Protein AF-A0A803L0F0-F1 (afdb_monomer_lite)

Organism: Chenopodium quinoa (NCBI:txid63459)

Sequence (70 aa):
MGNYVRVDVDAAMLDGNMIILGIVVRNGVGEVVATTIKQVRDVGSVKGAEAMAVRLGTLFALNLGYRQEF

Radius of gyration: 13.15 Å; chains: 1; bounding box: 25×22×42 Å

InterPro domains:
  IPR002156 Ri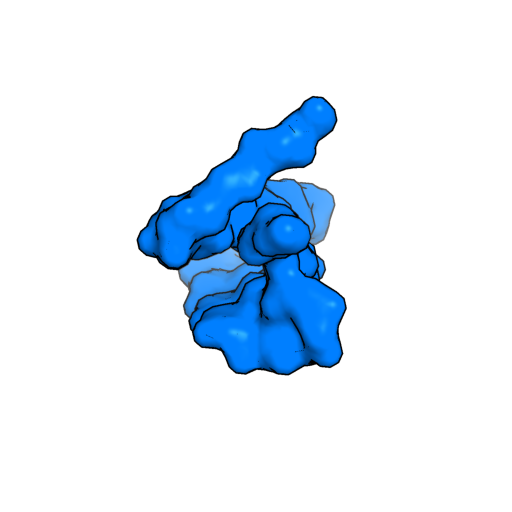bonuclease H domain [PF13456] (21-68)

pLDDT: mean 88.74, std 10.46, range [47.12, 98.12]

Secondary structure (DSSP, 8-state):
----EEEEEEEEEETTTEEEEEEEEEETTS-EEEEEEEEEE--S-HHHHHHHHHHHHHHHHHHTT-----

Structure (mmCIF, N/CA/C/O backbone):
data_AF-A0A803L0F0-F1
#
_entry.id   AF-A0A803L0F0-F1
#
loop_
_atom_site.group_PDB
_atom_site.id
_atom_site.type_symbol
_atom_site.label_atom_id
_atom_site.label_alt_id
_atom_site.label_comp_id
_atom_site.label_asym_id
_atom_site.label_entity_id
_atom_site.label_seq_id
_atom_site.pdbx_PDB_ins_code
_atom_site.Cartn_x
_atom_site.Cartn_y
_atom_site.Cartn_z
_atom_site.occupancy
_atom_site.B_iso_or_equiv
_atom_site.auth_seq_id
_atom_site.auth_comp_id
_atom_site.auth_asym_id
_atom_site.auth_atom_id
_atom_site.pdbx_PDB_model_num
ATOM 1 N N . MET A 1 1 ? -8.769 4.485 23.378 1.00 47.12 1 MET A N 1
ATOM 2 C CA . MET A 1 1 ? -7.654 3.946 22.571 1.00 47.12 1 MET A CA 1
ATOM 3 C C . MET A 1 1 ? -7.952 4.298 21.125 1.00 47.12 1 MET A C 1
ATOM 5 O O . MET A 1 1 ? -9.029 3.944 20.666 1.00 47.12 1 MET A O 1
ATOM 9 N N . GLY A 1 2 ? -7.103 5.095 20.470 1.00 54.59 2 GLY A N 1
ATOM 10 C CA . GLY A 1 2 ? -7.321 5.498 19.076 1.00 54.59 2 GLY A CA 1
ATOM 11 C C . GLY A 1 2 ? -7.259 4.291 18.138 1.00 54.59 2 GLY A C 1
ATOM 12 O O . GLY A 1 2 ? -6.482 3.368 18.379 1.00 54.59 2 GLY A O 1
ATOM 13 N N . ASN A 1 3 ? -8.087 4.279 17.091 1.00 76.31 3 ASN A N 1
ATOM 14 C CA . ASN A 1 3 ? -8.051 3.260 16.038 1.00 76.31 3 ASN A CA 1
ATOM 15 C C . ASN A 1 3 ? -6.820 3.486 15.144 1.00 76.31 3 ASN A C 1
ATOM 17 O O . ASN A 1 3 ? -6.941 3.974 14.022 1.00 76.31 3 ASN A O 1
ATOM 21 N N . TYR A 1 4 ? -5.632 3.179 15.663 1.00 85.94 4 TYR A N 1
ATOM 22 C CA . TYR A 1 4 ? -4.387 3.243 14.904 1.00 85.94 4 TYR A CA 1
ATOM 23 C C . TYR A 1 4 ? -4.304 2.081 13.911 1.00 85.94 4 TYR A C 1
ATOM 25 O O .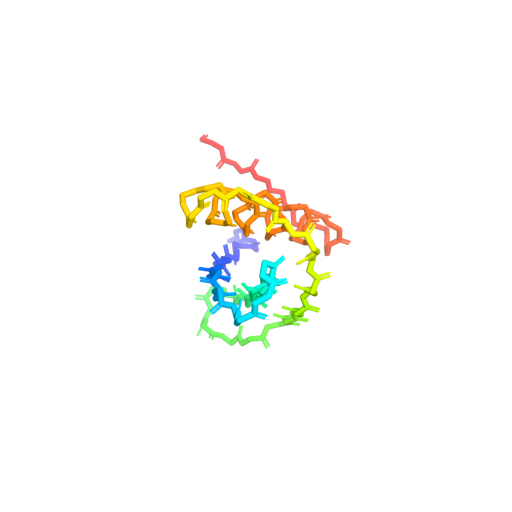 TYR A 1 4 ? -4.690 0.948 14.218 1.00 85.94 4 TYR A O 1
ATOM 33 N N . VAL A 1 5 ? -3.769 2.370 12.726 1.00 92.81 5 VAL A N 1
ATOM 34 C CA . VAL A 1 5 ? -3.428 1.369 11.715 1.00 92.81 5 VAL A CA 1
ATOM 35 C C . VAL A 1 5 ? -1.966 1.466 11.336 1.00 92.81 5 VAL A C 1
ATOM 37 O O . VAL A 1 5 ? -1.374 2.544 11.326 1.00 92.81 5 VAL A O 1
ATOM 40 N N . ARG A 1 6 ? -1.403 0.321 10.975 1.00 94.50 6 ARG A N 1
ATOM 41 C CA . ARG A 1 6 ? -0.120 0.222 10.296 1.00 94.50 6 ARG A CA 1
ATOM 42 C C . ARG A 1 6 ? -0.378 0.042 8.805 1.00 94.50 6 ARG A C 1
ATOM 44 O O . ARG A 1 6 ? -1.189 -0.798 8.424 1.00 94.50 6 ARG A O 1
ATOM 51 N N . VAL A 1 7 ? 0.313 0.815 7.976 1.00 96.38 7 VAL A N 1
ATOM 52 C CA . VAL A 1 7 ? 0.252 0.693 6.516 1.00 96.38 7 VAL A CA 1
ATOM 53 C C . VAL A 1 7 ? 1.617 0.222 6.034 1.00 96.38 7 VAL A C 1
ATOM 55 O O . VAL A 1 7 ? 2.584 0.976 6.094 1.00 96.38 7 VAL A O 1
ATOM 58 N N . ASP A 1 8 ? 1.695 -1.031 5.600 1.00 96.88 8 ASP A N 1
ATOM 59 C CA . ASP A 1 8 ? 2.878 -1.584 4.948 1.00 96.88 8 ASP A CA 1
ATOM 60 C C . ASP A 1 8 ? 2.743 -1.350 3.435 1.00 96.88 8 ASP A C 1
ATOM 62 O O . ASP A 1 8 ? 1.694 -1.631 2.846 1.00 96.88 8 ASP A O 1
ATOM 66 N N . VAL A 1 9 ? 3.790 -0.813 2.814 1.00 96.88 9 VAL A N 1
ATOM 67 C CA . VAL A 1 9 ? 3.838 -0.515 1.378 1.00 96.88 9 VAL A CA 1
ATOM 68 C C . VAL A 1 9 ? 5.118 -1.074 0.780 1.00 96.88 9 VAL A C 1
ATOM 70 O O . VAL A 1 9 ? 6.126 -1.157 1.478 1.00 96.88 9 VAL A O 1
ATOM 73 N N . ASP A 1 10 ? 5.064 -1.440 -0.495 1.00 95.94 10 ASP A N 1
ATOM 74 C CA . ASP A 1 10 ? 6.225 -1.908 -1.251 1.00 95.94 10 ASP A CA 1
ATOM 75 C C . ASP A 1 10 ? 6.024 -1.645 -2.749 1.00 95.94 10 ASP A C 1
ATOM 77 O O . ASP A 1 10 ? 4.877 -1.592 -3.231 1.00 95.94 10 ASP A O 1
ATOM 81 N N . ALA A 1 11 ? 7.120 -1.491 -3.490 1.00 93.56 11 ALA A N 1
ATOM 82 C CA . ALA A 1 11 ? 7.091 -1.362 -4.939 1.00 93.56 11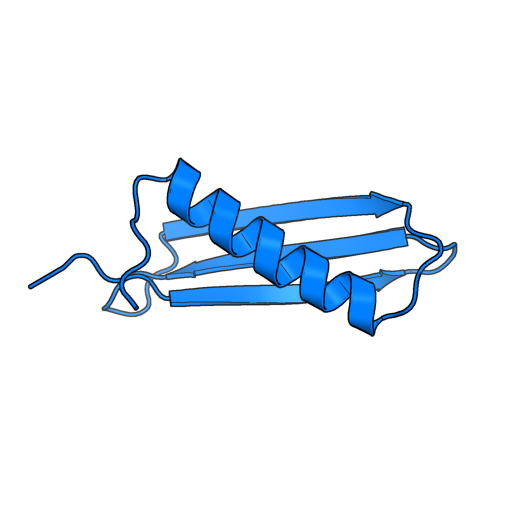 ALA A CA 1
ATOM 83 C C . ALA A 1 11 ? 7.988 -2.398 -5.628 1.00 93.56 11 ALA A C 1
ATOM 85 O O . ALA A 1 11 ? 9.189 -2.488 -5.397 1.00 93.56 11 ALA A O 1
ATOM 86 N N . ALA A 1 12 ? 7.416 -3.129 -6.583 1.00 91.06 12 ALA A N 1
ATOM 87 C CA . ALA A 1 12 ? 8.152 -4.067 -7.420 1.00 91.06 12 ALA A CA 1
ATOM 88 C C . ALA A 1 12 ? 8.238 -3.551 -8.858 1.00 91.06 12 ALA A C 1
ATOM 90 O O . ALA A 1 12 ? 7.218 -3.255 -9.485 1.00 91.06 12 ALA A O 1
ATOM 91 N N . MET A 1 13 ? 9.454 -3.478 -9.401 1.00 87.81 13 MET A N 1
ATOM 92 C CA . MET A 1 13 ? 9.668 -3.223 -10.824 1.00 87.81 13 MET A CA 1
ATOM 93 C C . MET A 1 13 ? 9.596 -4.530 -11.613 1.00 87.81 13 MET A C 1
ATOM 95 O O . MET A 1 13 ? 10.244 -5.516 -11.269 1.00 87.81 13 MET A O 1
ATOM 99 N N . LEU A 1 14 ? 8.818 -4.509 -12.687 1.00 84.56 14 LEU A N 1
ATOM 100 C CA . LEU A 1 14 ? 8.741 -5.554 -13.696 1.00 84.56 14 LEU A CA 1
ATOM 101 C C . LEU A 1 14 ? 9.426 -5.089 -14.984 1.00 84.56 14 LEU A C 1
ATOM 103 O O . LEU A 1 14 ? 9.577 -3.888 -15.235 1.00 84.56 14 LEU A O 1
ATOM 107 N N . ASP A 1 15 ? 9.778 -6.051 -15.835 1.00 80.81 15 ASP A N 1
ATOM 108 C CA . ASP A 1 15 ? 10.302 -5.771 -17.169 1.00 80.81 15 ASP A CA 1
ATOM 109 C C . ASP A 1 15 ? 9.362 -4.854 -17.969 1.00 80.81 15 ASP A C 1
ATOM 111 O O . ASP A 1 15 ? 8.133 -4.947 -17.905 1.00 80.81 15 ASP A O 1
ATOM 115 N N . GLY A 1 16 ? 9.957 -3.951 -18.752 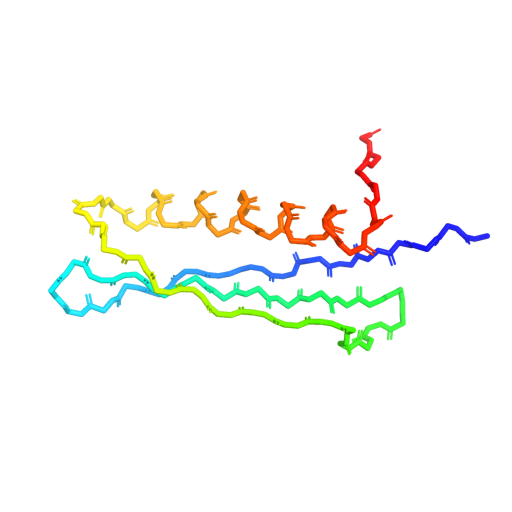1.00 79.69 16 GLY A N 1
ATOM 116 C CA . GLY A 1 16 ? 9.209 -3.030 -19.609 1.00 79.69 16 GLY A CA 1
ATOM 117 C C . GLY A 1 16 ? 8.653 -1.791 -18.899 1.00 79.69 16 GLY A C 1
ATOM 118 O O . GLY A 1 16 ? 7.612 -1.280 -19.320 1.00 79.69 16 GLY A O 1
ATOM 119 N N . ASN A 1 17 ? 9.349 -1.280 -17.871 1.00 82.12 17 ASN A N 1
ATOM 120 C CA . ASN A 1 17 ? 9.010 -0.026 -17.172 1.00 82.12 17 ASN A CA 1
ATOM 121 C C . ASN A 1 17 ? 7.618 -0.070 -16.518 1.00 82.12 17 ASN A C 1
ATOM 123 O O . ASN A 1 17 ? 6.836 0.886 -16.557 1.00 82.12 17 ASN A O 1
ATOM 127 N N . MET A 1 18 ? 7.271 -1.234 -15.973 1.00 88.38 18 MET A N 1
ATOM 128 C CA . MET A 1 18 ? 6.024 -1.447 -15.258 1.00 88.38 18 MET A CA 1
ATOM 129 C C . MET A 1 18 ? 6.328 -1.602 -13.777 1.00 88.38 18 MET A C 1
ATOM 131 O O . MET A 1 18 ? 7.248 -2.316 -13.396 1.00 88.38 18 MET A O 1
ATOM 135 N N . ILE A 1 19 ? 5.547 -0.934 -12.940 1.00 91.00 19 ILE A N 1
ATOM 136 C CA . ILE A 1 19 ? 5.703 -0.969 -11.492 1.00 91.00 19 ILE A CA 1
ATOM 137 C C . ILE A 1 19 ? 4.411 -1.498 -10.883 1.00 91.00 19 ILE A C 1
ATOM 139 O O . ILE A 1 19 ? 3.312 -1.060 -11.237 1.00 91.00 19 ILE A O 1
ATOM 143 N N . ILE A 1 20 ? 4.553 -2.434 -9.953 1.00 93.56 20 ILE A N 1
ATOM 144 C CA . ILE A 1 20 ? 3.488 -2.902 -9.075 1.00 93.56 20 ILE A CA 1
ATOM 145 C C . ILE A 1 20 ? 3.667 -2.223 -7.721 1.00 93.56 20 ILE A C 1
ATOM 147 O O . ILE A 1 20 ? 4.713 -2.352 -7.100 1.00 93.56 20 ILE A O 1
ATOM 151 N N . LEU A 1 21 ? 2.630 -1.534 -7.256 1.00 94.75 21 LEU A N 1
ATOM 152 C CA . LEU A 1 21 ? 2.558 -0.942 -5.924 1.00 94.75 21 LEU A CA 1
ATOM 153 C C . LEU A 1 21 ? 1.649 -1.813 -5.058 1.00 94.75 21 LEU A C 1
ATOM 155 O O . LEU A 1 21 ? 0.470 -1.976 -5.390 1.00 94.75 21 LEU A O 1
ATOM 159 N N . GLY A 1 22 ? 2.187 -2.373 -3.978 1.00 96.81 22 GLY A N 1
ATOM 160 C CA . GLY A 1 22 ? 1.446 -3.177 -3.009 1.00 96.81 22 GLY A CA 1
ATOM 161 C C . GLY A 1 22 ? 1.207 -2.401 -1.719 1.00 96.81 22 GLY A C 1
ATOM 162 O O . GLY A 1 22 ? 2.122 -1.765 -1.203 1.00 96.81 22 GLY A O 1
ATOM 163 N N . ILE A 1 23 ? -0.020 -2.453 -1.196 1.00 98.12 23 ILE A N 1
ATOM 164 C CA . ILE A 1 23 ? -0.392 -1.835 0.083 1.00 98.12 23 ILE A CA 1
ATOM 165 C C . ILE A 1 23 ? -1.164 -2.833 0.942 1.00 98.12 23 ILE A C 1
ATOM 167 O O . ILE A 1 23 ? -2.123 -3.457 0.475 1.00 98.12 23 ILE A O 1
ATOM 171 N N . VAL A 1 24 ? -0.792 -2.921 2.218 1.00 98.00 24 VAL A N 1
ATOM 172 C CA . VAL A 1 24 ? -1.472 -3.707 3.252 1.00 98.00 24 VAL A CA 1
ATOM 173 C C . VAL A 1 24 ? -1.747 -2.809 4.455 1.00 98.00 24 VAL A C 1
ATOM 175 O O . VAL A 1 24 ? -0.834 -2.216 5.021 1.00 98.00 24 VAL A O 1
ATOM 178 N N . VAL A 1 25 ? -3.008 -2.725 4.874 1.00 96.88 25 VAL A N 1
ATOM 179 C CA . VAL A 1 25 ? -3.423 -1.990 6.074 1.00 96.88 25 VAL A CA 1
ATOM 180 C C . VAL A 1 25 ? -3.739 -2.995 7.174 1.00 96.88 25 VAL A C 1
ATOM 182 O O . VAL A 1 25 ? -4.544 -3.908 6.970 1.00 96.88 25 VAL A O 1
ATOM 185 N N . ARG A 1 26 ? -3.122 -2.821 8.344 1.00 96.06 26 ARG A N 1
ATOM 186 C CA . ARG A 1 26 ? -3.332 -3.646 9.537 1.00 96.06 26 ARG A CA 1
ATOM 187 C C . ARG A 1 26 ? -3.853 -2.818 10.702 1.00 96.06 26 ARG A C 1
ATOM 189 O O . ARG A 1 26 ? -3.419 -1.683 10.886 1.00 96.06 26 ARG A O 1
ATOM 196 N N . ASN A 1 27 ? -4.745 -3.384 11.507 1.00 92.69 27 ASN A N 1
ATOM 197 C CA . ASN A 1 27 ? -5.207 -2.749 12.744 1.00 92.69 27 ASN A CA 1
ATOM 198 C C . ASN A 1 27 ? -4.163 -2.859 13.876 1.00 92.69 27 ASN A C 1
ATOM 200 O O . ASN A 1 27 ? -3.110 -3.481 13.720 1.00 92.69 27 ASN A O 1
ATOM 204 N N . GLY A 1 28 ? -4.465 -2.272 15.037 1.00 87.75 28 GLY A N 1
ATOM 205 C CA . GLY A 1 28 ? -3.583 -2.286 16.211 1.00 87.75 28 GLY A CA 1
ATOM 206 C C . GLY A 1 28 ? -3.277 -3.672 16.801 1.00 87.75 28 GLY A C 1
ATOM 207 O O . GLY A 1 28 ? -2.352 -3.778 17.600 1.00 87.75 28 GLY A O 1
ATOM 208 N N . VAL A 1 29 ? -4.006 -4.725 16.407 1.00 91.31 29 VAL A N 1
ATOM 209 C CA . VAL A 1 29 ? -3.731 -6.123 16.799 1.00 91.31 29 VAL A CA 1
ATOM 210 C C . VAL A 1 29 ? -3.050 -6.935 15.686 1.00 91.31 29 VAL A C 1
ATOM 212 O O . VAL A 1 29 ? -2.768 -8.116 15.864 1.00 91.31 29 VAL A O 1
ATOM 215 N N . GLY A 1 30 ? -2.724 -6.300 14.553 1.00 91.44 30 GLY A N 1
ATOM 216 C CA . GLY A 1 30 ? -1.957 -6.892 13.452 1.00 91.44 30 GLY A CA 1
ATOM 217 C C . GLY A 1 30 ? -2.789 -7.581 12.366 1.00 91.44 30 GLY A C 1
ATOM 218 O O . GLY A 1 30 ? -2.212 -8.082 11.391 1.00 91.44 30 GLY A O 1
ATOM 219 N N . GLU A 1 31 ? -4.118 -7.581 12.487 1.00 94.94 31 GLU A N 1
ATOM 220 C CA . GLU A 1 31 ? -5.021 -8.159 11.489 1.00 94.94 31 GLU A CA 1
ATOM 221 C C . GLU A 1 31 ? -5.068 -7.288 10.239 1.00 94.94 31 GLU A C 1
ATOM 223 O O . GLU A 1 31 ? -5.141 -6.062 10.326 1.00 94.94 31 GLU A O 1
ATOM 228 N N . VAL A 1 32 ? -5.064 -7.929 9.071 1.00 96.19 32 VAL A N 1
ATOM 229 C CA . VAL A 1 32 ? -5.206 -7.243 7.786 1.00 96.19 32 VAL A CA 1
ATOM 230 C C . VAL A 1 32 ? -6.658 -6.805 7.611 1.00 96.19 32 VAL A C 1
ATOM 232 O O . VAL A 1 32 ? -7.553 -7.642 7.548 1.00 96.19 32 VAL A O 1
ATOM 235 N N . VAL A 1 33 ? -6.879 -5.497 7.494 1.00 95.38 33 VAL A N 1
ATOM 236 C CA . VAL A 1 33 ? -8.216 -4.908 7.305 1.00 95.38 33 VAL A CA 1
ATOM 237 C C . VAL A 1 33 ? -8.479 -4.495 5.861 1.00 95.38 33 VAL A C 1
ATOM 239 O O . VAL A 1 33 ? -9.628 -4.455 5.432 1.00 95.38 33 VAL A O 1
ATOM 242 N N . ALA A 1 34 ? -7.427 -4.205 5.093 1.00 96.75 34 ALA A N 1
ATOM 243 C CA . ALA A 1 34 ? -7.538 -3.881 3.677 1.00 96.75 34 ALA A CA 1
ATOM 244 C C . ALA A 1 34 ? -6.221 -4.158 2.946 1.00 96.75 34 ALA A C 1
ATOM 246 O O . ALA A 1 34 ? -5.138 -4.043 3.521 1.00 96.75 34 ALA A O 1
ATOM 247 N N . THR A 1 35 ? -6.314 -4.479 1.658 1.00 97.75 35 THR A N 1
ATOM 248 C CA . THR A 1 35 ? -5.159 -4.588 0.760 1.00 97.75 35 THR A CA 1
ATOM 249 C C . THR A 1 35 ? -5.506 -3.991 -0.595 1.00 97.75 35 THR A C 1
ATOM 251 O O . THR A 1 35 ? -6.677 -3.947 -0.981 1.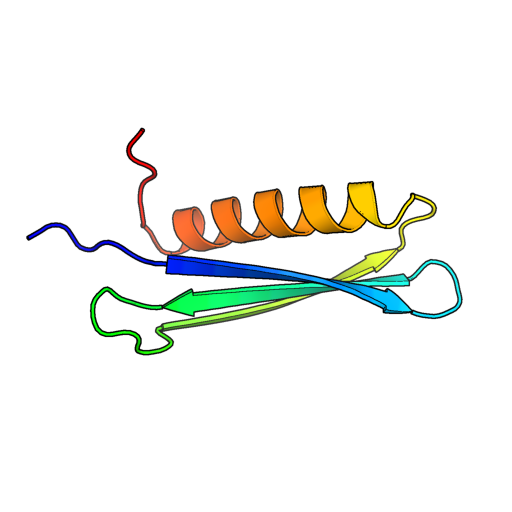00 97.75 35 THR A O 1
ATOM 254 N N . THR A 1 36 ? -4.503 -3.513 -1.321 1.00 97.00 36 THR A N 1
ATOM 255 C CA . THR A 1 36 ? -4.672 -3.143 -2.725 1.00 97.00 36 THR A CA 1
ATOM 256 C C . THR A 1 36 ? -3.366 -3.305 -3.485 1.00 97.00 36 THR A C 1
ATOM 258 O O . THR A 1 36 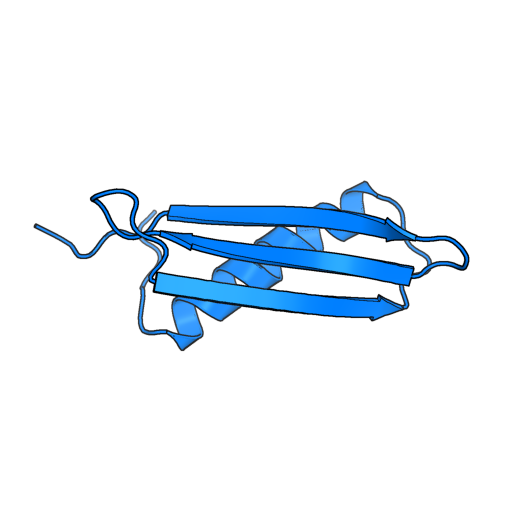? -2.277 -3.219 -2.915 1.00 97.00 36 THR A O 1
ATOM 261 N N . ILE A 1 37 ? -3.496 -3.555 -4.784 1.00 96.06 37 ILE A N 1
ATOM 262 C CA . ILE A 1 37 ? -2.384 -3.650 -5.720 1.00 96.06 37 ILE A CA 1
ATOM 263 C C . ILE A 1 37 ? -2.701 -2.732 -6.894 1.00 96.06 37 ILE A C 1
ATOM 265 O O . ILE A 1 37 ? -3.787 -2.804 -7.477 1.00 96.06 37 ILE A O 1
ATOM 269 N N . LYS A 1 38 ? -1.753 -1.871 -7.263 1.00 94.31 38 LYS A N 1
ATOM 270 C CA . LYS A 1 38 ? -1.893 -0.983 -8.418 1.00 94.31 38 LYS A CA 1
ATOM 271 C C . LYS A 1 38 ? -0.721 -1.155 -9.365 1.00 94.31 38 LYS A C 1
ATOM 273 O O . LYS A 1 38 ? 0.429 -1.042 -8.964 1.00 94.31 38 LYS A O 1
ATOM 278 N N . GLN A 1 39 ? -1.034 -1.371 -10.636 1.00 93.12 39 GLN A N 1
ATOM 279 C CA . GLN A 1 39 ? -0.051 -1.324 -11.709 1.00 93.12 39 GLN A CA 1
ATOM 280 C C . GLN A 1 39 ? 0.025 0.091 -12.269 1.00 93.12 39 GLN A C 1
ATOM 282 O O . GLN A 1 39 ? -1.006 0.703 -12.577 1.00 93.12 39 GLN A O 1
ATOM 287 N N . VAL A 1 40 ? 1.242 0.602 -12.402 1.00 89.56 40 VAL A N 1
ATOM 288 C CA . VAL A 1 40 ? 1.530 1.886 -13.037 1.00 89.56 40 VAL A CA 1
ATOM 289 C C . VAL A 1 40 ? 2.638 1.698 -14.063 1.00 89.56 40 VAL A C 1
ATOM 291 O O . VAL A 1 40 ? 3.568 0.917 -13.871 1.00 89.56 40 VAL A O 1
ATOM 294 N N . ARG A 1 41 ? 2.510 2.396 -15.191 1.00 86.81 41 ARG A N 1
ATOM 295 C CA . ARG A 1 41 ? 3.575 2.480 -16.187 1.00 86.81 41 ARG A CA 1
ATOM 296 C C . ARG A 1 41 ? 4.450 3.652 -15.787 1.00 86.81 41 ARG A C 1
ATOM 298 O O . ARG A 1 41 ? 3.952 4.776 -15.750 1.00 86.81 41 ARG A O 1
ATOM 305 N N . ASP A 1 42 ? 5.702 3.388 -15.462 1.00 71.38 42 ASP A N 1
ATOM 306 C CA . ASP A 1 42 ? 6.620 4.424 -15.016 1.00 71.38 42 ASP A CA 1
ATOM 307 C C . ASP A 1 42 ? 8.016 4.174 -15.586 1.00 71.38 42 ASP A C 1
ATOM 309 O O . ASP A 1 42 ? 8.570 3.084 -15.493 1.00 71.38 42 ASP A O 1
ATOM 313 N N . VAL A 1 43 ? 8.560 5.220 -16.199 1.00 62.09 43 VAL A N 1
ATOM 314 C CA . VAL A 1 43 ? 9.906 5.291 -16.785 1.00 62.09 43 VAL A CA 1
ATOM 315 C C . VAL A 1 43 ? 10.962 5.719 -15.752 1.00 62.09 43 VAL A C 1
ATOM 317 O O . VAL A 1 43 ? 12.111 5.974 -16.110 1.00 62.09 43 VAL A O 1
ATOM 320 N N . GLY A 1 44 ? 10.563 5.854 -14.485 1.00 66.19 44 GLY A N 1
ATOM 321 C CA . GLY A 1 44 ? 11.377 6.326 -13.374 1.00 66.19 44 GLY A CA 1
ATOM 322 C C . GLY A 1 44 ? 12.237 5.265 -12.676 1.00 66.19 44 GLY A C 1
ATOM 323 O O . GLY A 1 44 ? 12.213 4.074 -12.971 1.00 66.19 44 GLY A O 1
ATOM 324 N N . SER A 1 45 ? 13.037 5.737 -11.715 1.00 79.38 45 SER A N 1
ATOM 325 C CA . SER A 1 45 ? 13.896 4.893 -10.871 1.00 79.38 45 SER A CA 1
ATOM 326 C C . SER A 1 45 ? 13.109 4.160 -9.776 1.00 79.38 45 SER A C 1
ATOM 328 O O . SER A 1 45 ? 12.104 4.682 -9.296 1.00 79.38 45 SER A O 1
ATOM 330 N N . VAL A 1 46 ? 13.643 3.037 -9.271 1.00 79.81 46 VAL A N 1
ATOM 331 C CA . VAL A 1 46 ? 13.108 2.278 -8.113 1.00 79.81 46 VAL A CA 1
ATOM 332 C C . VAL A 1 46 ? 12.741 3.189 -6.929 1.00 79.81 46 VAL A C 1
ATOM 334 O O . VAL A 1 46 ? 11.710 3.015 -6.294 1.00 79.81 46 VAL A O 1
ATOM 337 N N . LYS A 1 47 ? 13.545 4.223 -6.647 1.00 83.06 47 LYS A N 1
ATOM 338 C CA . LYS A 1 47 ? 13.276 5.155 -5.535 1.00 83.06 47 LYS A CA 1
ATOM 339 C C . LYS A 1 47 ? 11.991 5.969 -5.729 1.00 83.06 47 LYS A C 1
ATOM 341 O O . LYS A 1 47 ? 11.332 6.311 -4.751 1.00 83.06 47 LYS A O 1
ATOM 346 N N . GLY A 1 48 ? 11.644 6.288 -6.976 1.00 87.31 48 GLY A N 1
ATOM 347 C CA . GLY A 1 48 ? 10.375 6.937 -7.313 1.00 87.31 48 GLY A CA 1
ATOM 348 C C . GLY A 1 48 ? 9.189 6.005 -7.065 1.00 87.31 48 GLY A C 1
ATOM 349 O O . GLY A 1 48 ? 8.190 6.435 -6.492 1.00 87.31 48 GLY A O 1
ATOM 350 N N . ALA A 1 49 ? 9.355 4.724 -7.400 1.00 89.19 49 ALA A N 1
ATOM 351 C CA . ALA A 1 49 ? 8.380 3.662 -7.161 1.00 89.19 49 ALA A CA 1
ATOM 352 C C . ALA A 1 49 ? 7.989 3.561 -5.679 1.00 89.19 49 ALA A C 1
ATOM 354 O O . ALA A 1 49 ? 6.807 3.606 -5.338 1.00 89.19 49 ALA A O 1
ATOM 355 N N . GLU A 1 50 ? 8.986 3.513 -4.795 1.00 90.75 50 GLU A N 1
ATOM 356 C CA . GLU A 1 50 ? 8.776 3.436 -3.346 1.00 90.75 50 GLU A CA 1
ATOM 357 C C . GLU A 1 50 ? 8.059 4.675 -2.800 1.00 90.75 50 GLU A C 1
ATOM 359 O O . GLU A 1 50 ? 7.087 4.577 -2.049 1.00 90.75 50 GLU A O 1
ATOM 364 N N . ALA A 1 51 ? 8.470 5.870 -3.234 1.00 92.19 51 ALA A N 1
ATOM 365 C CA . ALA A 1 51 ? 7.796 7.106 -2.843 1.00 92.19 51 ALA A CA 1
ATOM 366 C C . ALA A 1 51 ? 6.326 7.132 -3.309 1.00 92.19 51 ALA A C 1
ATOM 368 O O . ALA A 1 51 ? 5.444 7.617 -2.591 1.00 92.19 51 ALA A O 1
ATOM 369 N N . MET A 1 52 ? 6.040 6.581 -4.494 1.00 92.06 52 MET A N 1
ATOM 370 C CA . MET A 1 52 ? 4.674 6.408 -4.987 1.00 92.06 52 MET A CA 1
ATOM 371 C C . MET A 1 52 ? 3.883 5.398 -4.152 1.00 92.06 52 MET A C 1
ATOM 373 O O . MET A 1 52 ? 2.717 5.671 -3.861 1.00 92.06 52 MET A O 1
ATOM 377 N N . ALA A 1 53 ? 4.494 4.283 -3.738 1.00 94.12 53 ALA A N 1
ATOM 378 C CA . ALA A 1 53 ? 3.864 3.292 -2.868 1.00 94.12 53 ALA A CA 1
ATOM 379 C C . ALA A 1 53 ? 3.471 3.910 -1.519 1.00 94.12 53 ALA A C 1
ATOM 381 O O . ALA A 1 53 ? 2.316 3.789 -1.111 1.00 94.12 53 ALA A O 1
ATOM 382 N N . VAL A 1 54 ? 4.372 4.677 -0.892 1.00 95.12 54 VAL A N 1
ATOM 383 C CA . VAL A 1 54 ? 4.090 5.425 0.349 1.00 95.12 54 VAL A CA 1
ATOM 384 C C . VAL A 1 54 ? 2.925 6.390 0.154 1.00 95.12 54 VAL A C 1
ATOM 386 O O . VAL A 1 54 ? 1.959 6.360 0.917 1.00 95.12 54 VAL A O 1
ATOM 389 N N . ARG A 1 55 ? 2.962 7.221 -0.895 1.00 94.38 55 ARG A N 1
ATOM 390 C CA . ARG A 1 55 ? 1.881 8.176 -1.172 1.00 94.38 55 ARG A CA 1
ATOM 391 C C . ARG A 1 55 ? 0.541 7.471 -1.390 1.00 94.38 55 ARG A C 1
ATOM 393 O O . ARG A 1 55 ? -0.476 7.927 -0.868 1.00 94.38 55 ARG A O 1
ATOM 400 N N . LEU A 1 56 ? 0.529 6.387 -2.163 1.00 95.06 56 LEU A N 1
ATOM 401 C CA . LEU A 1 56 ? -0.683 5.625 -2.449 1.00 95.06 56 LEU A CA 1
ATOM 402 C C . LEU A 1 56 ? -1.224 4.942 -1.188 1.00 95.06 56 LEU A C 1
ATOM 404 O O . LEU A 1 56 ? -2.428 4.999 -0.956 1.00 95.06 56 LEU A O 1
ATOM 408 N N . GLY A 1 57 ? -0.356 4.365 -0.353 1.00 96.19 57 GLY A N 1
ATOM 409 C CA . GLY A 1 57 ? -0.738 3.762 0.924 1.00 96.19 57 GLY A CA 1
ATOM 410 C C . GLY A 1 57 ? -1.359 4.764 1.888 1.00 96.19 57 GLY A C 1
ATOM 411 O O . GLY A 1 57 ? -2.416 4.486 2.456 1.00 96.19 57 GLY A O 1
ATOM 412 N N . THR A 1 58 ? -0.784 5.963 1.994 1.00 95.00 58 THR A N 1
ATOM 413 C CA . THR A 1 58 ? -1.361 7.053 2.793 1.00 95.00 58 THR A CA 1
ATOM 414 C C . THR A 1 58 ? -2.749 7.439 2.285 1.00 95.00 58 THR A C 1
ATOM 416 O O . THR A 1 58 ? -3.701 7.467 3.061 1.00 95.00 58 THR A O 1
ATOM 419 N N . LEU A 1 59 ? -2.903 7.681 0.978 1.00 95.75 59 LEU A N 1
ATOM 420 C CA . LEU A 1 59 ? -4.207 8.021 0.391 1.00 95.75 59 LEU A CA 1
ATOM 421 C C . LEU A 1 59 ? -5.232 6.894 0.564 1.00 95.75 59 LEU A C 1
ATOM 423 O O . LEU A 1 59 ? -6.406 7.162 0.809 1.00 95.75 59 LEU A O 1
ATOM 427 N N . PHE A 1 60 ? -4.799 5.638 0.467 1.00 96.00 60 PHE A N 1
ATOM 428 C CA . PHE A 1 60 ? -5.661 4.481 0.667 1.00 96.00 60 PHE A CA 1
ATOM 429 C C . PHE A 1 60 ? -6.174 4.400 2.109 1.00 96.00 60 PHE A C 1
ATOM 431 O O . PHE A 1 60 ? -7.375 4.242 2.312 1.00 96.00 60 PHE A O 1
ATOM 438 N N . ALA A 1 61 ? -5.309 4.601 3.106 1.00 93.94 61 ALA A N 1
ATOM 439 C CA . ALA A 1 61 ? -5.723 4.653 4.507 1.00 93.94 61 ALA A CA 1
ATOM 440 C C . ALA A 1 61 ? -6.679 5.827 4.793 1.00 93.94 61 ALA A C 1
ATOM 442 O O . ALA A 1 61 ? -7.681 5.642 5.485 1.00 93.94 61 ALA A O 1
ATOM 443 N N . LEU A 1 62 ? -6.433 7.007 4.211 1.00 94.00 62 LEU A N 1
ATOM 444 C CA . LEU A 1 62 ? -7.344 8.154 4.322 1.00 94.00 62 LEU A CA 1
ATOM 445 C C . LEU A 1 62 ? -8.721 7.859 3.704 1.00 94.00 62 LEU A C 1
ATOM 447 O O . LEU A 1 62 ? -9.745 8.184 4.301 1.00 94.00 62 LEU A O 1
ATOM 451 N N . ASN A 1 63 ? -8.761 7.188 2.548 1.00 94.94 63 ASN A N 1
ATOM 452 C CA . ASN A 1 63 ? -10.013 6.778 1.898 1.00 94.94 63 ASN A CA 1
ATOM 453 C C . ASN A 1 63 ? -10.813 5.760 2.727 1.00 94.94 63 ASN A C 1
ATOM 455 O O . ASN A 1 63 ? -12.032 5.693 2.594 1.00 94.94 63 ASN A O 1
ATOM 459 N N . LEU A 1 64 ? -10.148 4.991 3.593 1.00 93.19 64 LEU A N 1
ATOM 460 C CA . LEU A 1 64 ? -10.788 4.083 4.551 1.00 93.19 64 LEU A CA 1
ATOM 461 C C . LEU A 1 64 ? -11.277 4.804 5.824 1.00 93.19 64 LEU A C 1
ATOM 463 O O . LEU A 1 64 ? -11.847 4.169 6.708 1.00 93.19 64 LEU A O 1
ATOM 467 N N . GLY A 1 65 ? -11.073 6.122 5.926 1.00 93.06 65 GLY A N 1
ATOM 468 C CA . GLY A 1 65 ? -11.518 6.949 7.048 1.00 93.06 65 GLY A CA 1
ATOM 469 C C . GLY A 1 65 ? -10.502 7.098 8.182 1.00 93.06 65 GLY A C 1
ATOM 470 O O . GLY A 1 65 ? -10.814 7.739 9.189 1.00 93.06 65 GLY A O 1
ATOM 471 N N . TYR A 1 66 ? -9.290 6.552 8.038 1.00 91.75 66 TYR A N 1
ATOM 472 C CA . TYR A 1 66 ? -8.210 6.790 8.997 1.00 91.75 66 TYR A CA 1
ATOM 473 C C . TYR A 1 66 ? -7.662 8.215 8.863 1.00 91.75 66 TYR A C 1
ATOM 475 O O . TYR A 1 66 ? -7.832 8.880 7.842 1.00 91.75 66 TYR A O 1
ATOM 483 N N . ARG A 1 67 ? -7.004 8.702 9.917 1.00 86.19 67 ARG A N 1
ATOM 484 C CA . ARG A 1 67 ? -6.387 10.033 9.963 1.00 86.19 67 ARG A CA 1
ATOM 485 C C . ARG A 1 67 ? -4.908 9.900 10.301 1.00 86.19 67 ARG A C 1
ATOM 487 O O . ARG A 1 67 ? -4.532 9.006 11.052 1.00 86.19 67 ARG A O 1
ATOM 494 N N . GLN A 1 68 ? -4.089 10.785 9.741 1.00 80.44 68 GLN A N 1
ATOM 495 C CA . GLN A 1 68 ? -2.667 10.872 10.060 1.00 80.44 68 GLN A CA 1
ATOM 496 C C . GLN A 1 68 ? -2.474 11.812 11.258 1.00 80.44 68 GLN A C 1
ATOM 498 O O . GLN A 1 68 ? -2.896 12.966 11.201 1.00 80.44 68 GLN A O 1
ATOM 503 N N . GLU A 1 69 ? -1.848 11.316 12.323 1.00 74.50 69 GLU A N 1
ATOM 504 C CA . GLU A 1 69 ? -1.393 12.108 13.474 1.00 74.50 69 GLU A CA 1
ATOM 505 C C . GLU A 1 69 ? 0.144 12.201 13.398 1.00 74.50 69 GLU A C 1
ATOM 507 O O . GLU A 1 69 ? 0.793 11.185 13.137 1.00 74.50 69 GLU A O 1
ATOM 512 N N . PHE A 1 70 ? 0.701 13.413 13.537 1.00 63.19 70 PHE A N 1
ATOM 513 C CA . PHE A 1 70 ? 2.144 13.707 13.485 1.00 63.19 70 PHE A CA 1
ATOM 514 C C . PHE A 1 70 ? 2.705 13.960 14.882 1.00 63.19 70 PHE A C 1
ATOM 516 O O . PHE A 1 70 ? 2.001 14.631 15.671 1.00 63.19 70 PHE A O 1
#

Foldseek 3Di:
DDFDKDKDWAWDDDPPQKIKIKIFIATPVGDTPDIDIDIDRHPDDRVVRRVVSVVVSVVVCVVVVDDDDD